Protein AF-A0A7L4NZQ7-F1 (afdb_monomer)

Solvent-accessible surface area (backbone atoms only — not comparable to full-atom values): 5216 Å² total; per-residue (Å²): 110,49,76,47,53,76,61,81,66,79,52,71,69,40,42,53,56,50,52,52,52,59,77,37,44,73,57,52,48,55,53,48,54,48,38,62,72,69,67,51,78,63,50,75,51,59,54,76,64,58,98,84,41,40,37,14,41,34,39,36,72,38,78,89,79,72,40,41,34,37,38,32,19,68,33,84,47,78,79,83,57,75,60,73,42,49,27,33,55,47,113

Structure (mmCIF, N/CA/C/O backbone):
data_AF-A0A7L4NZQ7-F1
#
_entry.id   AF-A0A7L4NZQ7-F1
#
loop_
_atom_site.group_PDB
_atom_site.id
_atom_site.type_symbol
_atom_site.label_atom_id
_atom_site.label_alt_id
_atom_site.label_comp_id
_atom_site.label_asym_id
_atom_site.label_entity_id
_atom_site.label_seq_id
_atom_site.pdbx_PDB_ins_code
_atom_site.Cartn_x
_atom_site.Cartn_y
_atom_site.Cartn_z
_atom_site.occupancy
_atom_site.B_iso_or_equiv
_atom_site.auth_seq_id
_atom_site.auth_comp_id
_atom_site.auth_asym_id
_atom_site.auth_atom_id
_atom_site.pdbx_PDB_model_num
ATOM 1 N N . MET A 1 1 ? 2.399 -5.627 13.092 1.00 91.12 1 MET A N 1
ATOM 2 C CA . MET A 1 1 ? 1.955 -5.231 11.749 1.00 91.12 1 MET A CA 1
ATOM 3 C C . MET A 1 1 ? 2.750 -5.907 10.642 1.00 91.12 1 MET A C 1
ATOM 5 O O . MET A 1 1 ? 3.976 -5.826 10.625 1.00 91.12 1 MET A O 1
ATOM 9 N N . LYS A 1 2 ? 2.037 -6.570 9.734 1.00 94.75 2 LYS A N 1
ATOM 10 C CA . LYS A 1 2 ? 2.518 -7.152 8.473 1.00 94.75 2 LYS A CA 1
ATOM 11 C C . LYS A 1 2 ? 1.498 -6.852 7.374 1.00 94.75 2 LYS A C 1
ATOM 13 O O . LYS A 1 2 ? 0.333 -6.616 7.685 1.00 94.75 2 LYS A O 1
ATOM 18 N N . ILE A 1 3 ? 1.921 -6.892 6.115 1.00 96.44 3 ILE A N 1
ATOM 19 C CA . ILE A 1 3 ? 1.011 -6.786 4.972 1.00 96.44 3 ILE A CA 1
ATOM 20 C C . ILE A 1 3 ? 0.748 -8.197 4.451 1.00 96.44 3 ILE A C 1
ATOM 22 O O . ILE A 1 3 ? 1.683 -8.943 4.168 1.00 96.44 3 ILE A O 1
ATOM 26 N N . LYS A 1 4 ? -0.525 -8.575 4.352 1.00 96.50 4 LYS A N 1
ATOM 27 C CA . LYS A 1 4 ? -0.962 -9.754 3.607 1.00 96.50 4 LYS A CA 1
ATOM 28 C C . LYS A 1 4 ? -1.479 -9.280 2.262 1.00 96.50 4 LYS A C 1
ATOM 30 O O . LYS A 1 4 ? -2.610 -8.807 2.171 1.00 96.50 4 LYS A O 1
ATOM 35 N N . TRP A 1 5 ? -0.640 -9.385 1.242 1.00 96.81 5 TRP A N 1
ATOM 36 C CA . TRP A 1 5 ? -1.049 -9.123 -0.133 1.00 96.81 5 TRP A CA 1
ATOM 37 C C . TRP A 1 5 ? -2.184 -10.060 -0.533 1.00 96.81 5 TRP A C 1
ATOM 39 O O . TRP A 1 5 ? -2.201 -11.215 -0.101 1.00 96.81 5 TRP A O 1
ATOM 49 N N . GLU A 1 6 ? -3.144 -9.555 -1.309 1.00 95.00 6 GLU A N 1
ATOM 50 C CA . GLU A 1 6 ? -4.225 -10.409 -1.806 1.00 95.00 6 GLU A CA 1
ATOM 51 C C . GLU A 1 6 ? -3.639 -11.487 -2.721 1.00 95.00 6 GLU A C 1
ATOM 53 O O . GLU A 1 6 ? -3.830 -12.680 -2.484 1.00 95.00 6 GLU A O 1
ATOM 58 N N . LYS A 1 7 ? -2.816 -11.052 -3.677 1.00 93.75 7 LYS A N 1
ATOM 59 C CA . LYS A 1 7 ? -2.056 -11.916 -4.572 1.00 93.75 7 LYS A CA 1
ATOM 60 C C . LYS A 1 7 ? -0.571 -11.817 -4.271 1.00 93.75 7 LYS A C 1
ATOM 62 O O . LYS A 1 7 ? -0.072 -10.774 -3.848 1.00 93.75 7 LYS A O 1
ATOM 67 N N . THR A 1 8 ? 0.161 -12.896 -4.523 1.00 95.12 8 THR A N 1
ATOM 68 C CA . THR A 1 8 ? 1.625 -12.855 -4.481 1.00 95.12 8 THR A CA 1
ATOM 69 C C . THR A 1 8 ? 2.133 -11.911 -5.577 1.00 95.12 8 THR A C 1
ATOM 71 O O . THR A 1 8 ? 1.751 -12.116 -6.728 1.00 95.12 8 THR A O 1
ATOM 74 N N . PRO A 1 9 ? 2.985 -10.915 -5.259 1.00 95.75 9 PRO A N 1
ATOM 75 C CA . PRO A 1 9 ? 3.641 -10.087 -6.268 1.00 95.75 9 PRO A CA 1
ATOM 76 C C . PRO A 1 9 ? 4.418 -10.951 -7.266 1.00 95.75 9 PRO A C 1
ATOM 78 O O . PRO A 1 9 ? 5.280 -11.732 -6.856 1.00 95.75 9 PRO A O 1
ATOM 81 N N . GLN A 1 10 ? 4.109 -10.833 -8.556 1.00 94.94 10 GLN A N 1
ATOM 82 C CA . GLN A 1 10 ? 4.715 -11.668 -9.606 1.00 94.94 10 GLN A CA 1
ATOM 83 C C . GLN A 1 10 ? 5.480 -10.855 -10.643 1.00 94.94 10 GLN A C 1
ATOM 85 O O . GLN A 1 10 ? 6.539 -11.288 -11.096 1.00 94.94 10 GLN A O 1
ATOM 90 N N . ILE A 1 11 ? 4.960 -9.687 -11.018 1.00 95.75 11 ILE A N 1
ATOM 91 C CA . ILE A 1 11 ? 5.630 -8.807 -11.978 1.00 95.75 11 ILE A CA 1
ATOM 92 C C . ILE A 1 11 ? 6.583 -7.851 -11.260 1.00 95.75 11 ILE A C 1
ATOM 94 O O . ILE A 1 11 ? 6.413 -7.549 -10.077 1.00 95.75 11 ILE A O 1
ATOM 98 N N . GLU A 1 12 ? 7.592 -7.365 -11.983 1.00 95.31 12 GLU A N 1
ATOM 99 C CA . GLU A 1 12 ? 8.656 -6.524 -11.422 1.00 95.31 12 GLU A CA 1
ATOM 100 C C . GLU A 1 12 ? 8.107 -5.305 -10.668 1.00 95.31 12 GLU A C 1
ATOM 102 O O . GLU A 1 12 ? 8.534 -5.038 -9.546 1.00 95.31 12 GLU A O 1
ATOM 107 N N . GLU A 1 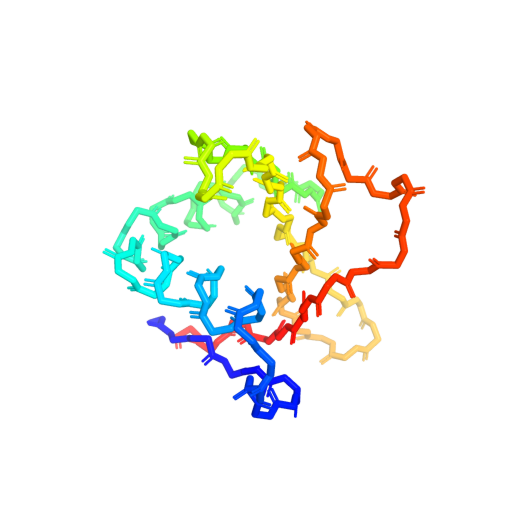13 ? 7.111 -4.626 -11.241 1.00 95.44 13 GLU A N 1
ATOM 108 C CA . GLU A 1 13 ? 6.457 -3.462 -10.635 1.00 95.44 13 GLU A CA 1
ATOM 109 C C . GLU A 1 13 ? 5.873 -3.785 -9.249 1.00 95.44 13 GLU A C 1
ATOM 111 O O . GLU A 1 13 ? 6.195 -3.116 -8.266 1.00 95.44 13 GLU A O 1
ATOM 116 N N . GLU A 1 14 ? 5.091 -4.864 -9.138 1.00 96.81 14 GLU A N 1
ATOM 117 C CA . GLU A 1 14 ? 4.491 -5.316 -7.876 1.00 96.81 14 GLU A CA 1
ATOM 118 C C . GLU A 1 14 ? 5.559 -5.674 -6.838 1.00 96.81 14 GLU A C 1
ATOM 120 O O . GLU A 1 14 ? 5.437 -5.328 -5.662 1.00 96.81 14 GLU A O 1
ATOM 125 N N . ILE A 1 15 ? 6.623 -6.359 -7.266 1.00 97.56 15 ILE A N 1
ATOM 126 C CA . ILE A 1 15 ? 7.718 -6.777 -6.387 1.00 97.56 15 ILE A CA 1
ATOM 127 C C . ILE A 1 15 ? 8.455 -5.554 -5.833 1.00 97.56 15 ILE A C 1
ATOM 129 O O . ILE A 1 15 ? 8.797 -5.526 -4.649 1.00 97.56 15 ILE A O 1
ATOM 133 N N . VAL A 1 16 ? 8.709 -4.548 -6.670 1.00 96.94 16 VAL A N 1
ATOM 134 C CA . VAL A 1 16 ? 9.403 -3.317 -6.276 1.00 96.94 16 VAL A CA 1
ATOM 135 C C . VAL A 1 16 ? 8.583 -2.539 -5.251 1.00 96.94 16 VAL A C 1
ATOM 137 O O . VAL A 1 16 ? 9.114 -2.184 -4.194 1.00 96.94 16 VAL A O 1
ATOM 140 N N . VAL A 1 17 ? 7.291 -2.318 -5.513 1.00 96.94 17 VAL A N 1
ATOM 141 C CA . VAL A 1 17 ? 6.434 -1.561 -4.587 1.00 96.94 17 VAL A CA 1
ATOM 142 C C . VAL A 1 17 ? 6.185 -2.318 -3.284 1.00 96.94 17 VAL A C 1
ATOM 144 O O . VAL A 1 17 ? 6.217 -1.707 -2.215 1.00 96.94 17 VAL A O 1
ATOM 147 N N . ALA A 1 18 ? 6.028 -3.648 -3.338 1.00 97.62 18 ALA A N 1
ATOM 148 C CA . ALA A 1 18 ? 5.889 -4.486 -2.148 1.00 97.62 18 ALA A CA 1
ATOM 149 C C . ALA A 1 18 ? 7.142 -4.403 -1.267 1.00 97.62 18 ALA A C 1
ATOM 151 O O . ALA A 1 18 ? 7.049 -4.059 -0.087 1.00 97.62 18 ALA A O 1
ATOM 152 N N . LYS A 1 19 ? 8.330 -4.614 -1.853 1.00 97.38 19 LYS A N 1
ATOM 153 C CA . LYS A 1 19 ? 9.608 -4.522 -1.131 1.00 97.38 19 LYS A CA 1
ATOM 154 C C . LYS A 1 19 ? 9.828 -3.145 -0.515 1.00 97.38 19 LYS A C 1
ATOM 156 O O . LYS A 1 19 ? 10.330 -3.059 0.607 1.00 97.38 19 LYS A O 1
ATOM 161 N N . TYR A 1 20 ? 9.465 -2.074 -1.225 1.00 97.38 20 TYR A N 1
ATOM 162 C CA . TYR A 1 20 ? 9.594 -0.718 -0.701 1.00 97.38 20 TYR A CA 1
ATOM 163 C C . TYR A 1 20 ? 8.786 -0.548 0.586 1.00 97.38 20 TYR A C 1
ATOM 165 O O . TYR A 1 20 ? 9.350 -0.169 1.616 1.00 97.38 20 TYR A O 1
ATOM 173 N N . ILE A 1 21 ? 7.484 -0.846 0.552 1.00 96.69 21 ILE A N 1
ATOM 174 C CA . ILE A 1 21 ? 6.622 -0.590 1.707 1.00 96.69 21 ILE A CA 1
ATOM 175 C C . ILE A 1 21 ? 6.881 -1.563 2.859 1.00 96.69 21 ILE A C 1
ATOM 177 O O . ILE A 1 21 ? 6.878 -1.150 4.020 1.00 96.69 21 ILE A O 1
ATOM 181 N N . GLU A 1 22 ? 7.205 -2.823 2.567 1.00 97.00 22 GLU A N 1
ATOM 182 C CA . GLU A 1 22 ? 7.624 -3.802 3.575 1.00 97.00 22 GLU A CA 1
ATOM 183 C C . GLU A 1 22 ? 8.921 -3.368 4.271 1.00 97.00 22 GLU A C 1
ATOM 185 O O . GLU A 1 22 ? 9.018 -3.420 5.499 1.00 97.00 22 GLU A O 1
ATOM 190 N N . GLY A 1 23 ? 9.880 -2.818 3.520 1.00 96.88 23 GLY A N 1
ATOM 191 C CA . GLY A 1 23 ? 11.091 -2.205 4.071 1.00 96.88 23 GLY A CA 1
ATOM 192 C C . GLY A 1 23 ? 10.829 -0.964 4.938 1.00 96.88 23 GLY A C 1
ATOM 193 O O . GLY A 1 23 ? 11.720 -0.520 5.666 1.00 96.88 23 GLY A O 1
ATOM 194 N N . LYS A 1 24 ? 9.615 -0.400 4.894 1.00 96.00 24 LYS A N 1
ATOM 195 C CA . LYS A 1 24 ? 9.165 0.759 5.686 1.00 96.00 24 LYS A CA 1
ATOM 196 C C . LYS A 1 24 ? 8.039 0.417 6.664 1.00 96.00 24 LYS A C 1
ATOM 198 O O . LYS A 1 24 ? 7.392 1.327 7.185 1.00 96.00 24 LYS A O 1
ATOM 203 N N . ILE A 1 25 ? 7.842 -0.863 6.991 1.00 95.19 25 ILE A N 1
ATOM 204 C CA . ILE A 1 25 ? 6.725 -1.320 7.834 1.0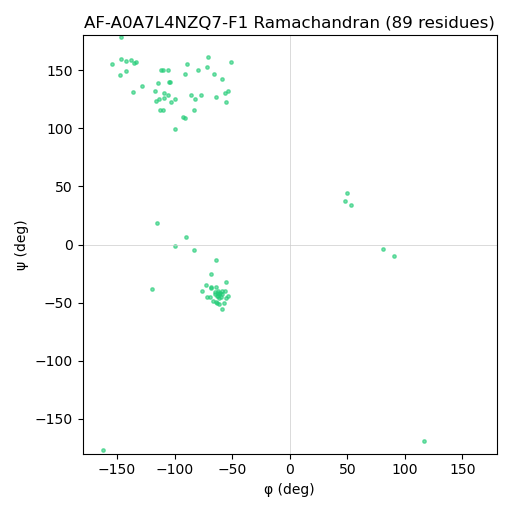0 95.19 25 ILE A CA 1
ATOM 205 C C . ILE A 1 25 ? 6.658 -0.621 9.202 1.00 95.19 25 ILE A C 1
ATOM 207 O O . ILE A 1 25 ? 5.573 -0.386 9.729 1.00 95.19 25 ILE A O 1
ATOM 211 N N . SER A 1 26 ? 7.804 -0.237 9.774 1.00 95.19 26 SER A N 1
ATOM 212 C CA . SER A 1 26 ? 7.866 0.490 11.048 1.00 95.19 26 SER A CA 1
ATOM 213 C C . SER A 1 26 ? 7.318 1.916 10.945 1.00 95.19 26 SER A C 1
ATOM 215 O O . SER A 1 26 ? 6.666 2.385 11.874 1.00 95.19 26 SER A O 1
ATOM 217 N N . ILE A 1 27 ? 7.548 2.597 9.819 1.00 94.31 27 ILE A N 1
ATOM 218 C CA . ILE A 1 27 ? 6.985 3.922 9.533 1.00 94.31 27 ILE A CA 1
ATOM 219 C C . ILE A 1 27 ? 5.492 3.782 9.258 1.00 94.31 27 ILE A C 1
ATOM 221 O O . ILE A 1 27 ? 4.703 4.522 9.840 1.00 94.31 27 ILE A O 1
ATOM 225 N N . LEU A 1 28 ? 5.103 2.793 8.444 1.00 95.06 28 LEU A N 1
ATOM 226 C CA . LEU A 1 28 ? 3.696 2.514 8.173 1.00 95.06 28 LEU A CA 1
ATOM 227 C C . LEU A 1 28 ? 2.927 2.262 9.473 1.00 95.06 28 LEU A C 1
ATOM 229 O O . LEU A 1 28 ? 1.822 2.763 9.621 1.00 95.06 28 LEU A O 1
ATOM 233 N N . LYS A 1 29 ? 3.525 1.547 10.437 1.00 95.50 29 LYS A N 1
ATOM 234 C CA . LYS A 1 29 ? 2.901 1.302 11.743 1.00 95.50 29 LYS A CA 1
ATOM 235 C C . LYS A 1 29 ? 2.641 2.607 12.498 1.00 95.50 29 LYS A C 1
ATOM 237 O O . LYS A 1 29 ? 1.541 2.805 12.984 1.00 95.50 29 LYS A O 1
ATOM 242 N N . LYS A 1 30 ? 3.615 3.521 12.544 1.00 95.00 30 LYS A N 1
ATOM 243 C CA . LYS A 1 30 ? 3.440 4.828 13.205 1.00 95.00 30 LYS A CA 1
ATOM 244 C C . LYS A 1 30 ? 2.348 5.672 12.545 1.00 95.00 30 LYS A C 1
ATOM 246 O O . LYS A 1 30 ? 1.570 6.313 13.240 1.00 95.00 30 LYS A O 1
ATOM 251 N N . LEU A 1 31 ? 2.296 5.675 11.211 1.00 94.88 31 LEU A N 1
ATOM 252 C CA . LEU A 1 31 ? 1.235 6.361 10.468 1.00 94.88 31 LEU A CA 1
ATOM 253 C C . LEU A 1 31 ? -0.128 5.721 10.739 1.00 94.88 31 LEU A C 1
ATOM 255 O O . LEU A 1 31 ? -1.108 6.430 10.925 1.00 94.88 31 LEU A O 1
ATOM 259 N N . PHE A 1 32 ? -0.181 4.393 10.800 1.00 94.94 32 PHE A N 1
ATOM 260 C CA . PHE A 1 32 ? -1.389 3.655 11.137 1.00 94.94 32 PHE A CA 1
ATOM 261 C C . PHE A 1 32 ? -1.890 3.982 12.553 1.00 94.94 32 PHE A C 1
ATOM 263 O O . PHE A 1 32 ? -3.076 4.244 12.731 1.00 94.94 32 PHE A O 1
ATOM 270 N N . ASP A 1 33 ? -0.995 4.034 13.540 1.00 94.62 33 ASP A N 1
ATOM 271 C CA . ASP A 1 33 ? -1.351 4.403 14.913 1.00 94.62 33 ASP 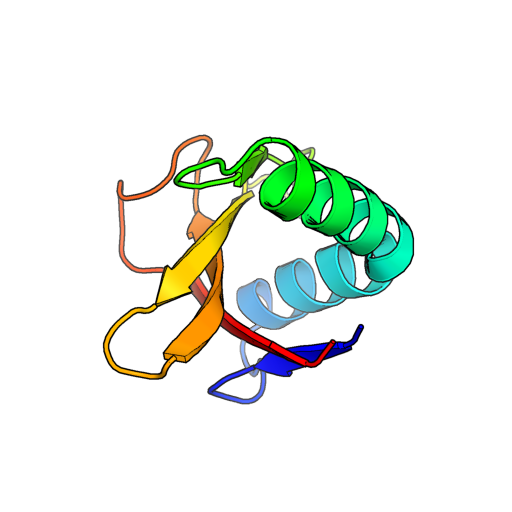A CA 1
ATOM 272 C C . ASP A 1 33 ? -1.968 5.819 14.953 1.00 94.62 33 ASP A C 1
ATOM 274 O O . ASP A 1 33 ? -3.013 6.017 15.570 1.00 94.62 33 ASP A O 1
ATOM 278 N N . LEU A 1 34 ? -1.393 6.780 14.213 1.00 93.81 34 LEU A N 1
ATOM 279 C CA . LEU A 1 34 ? -1.950 8.133 14.058 1.00 93.81 34 LEU A CA 1
ATOM 280 C C . LEU A 1 34 ? -3.323 8.123 13.366 1.00 93.81 34 LEU A C 1
ATOM 282 O O . LEU A 1 34 ? -4.240 8.811 13.805 1.00 93.81 34 LEU A O 1
ATOM 286 N N . TYR A 1 35 ? -3.471 7.339 12.297 1.00 94.00 35 TYR A N 1
ATOM 287 C CA . TYR A 1 35 ? -4.735 7.168 11.580 1.00 94.00 35 TYR A CA 1
ATOM 288 C C . TYR A 1 35 ? -5.866 6.716 12.511 1.00 94.00 35 TYR A C 1
ATOM 290 O O . TYR A 1 35 ? -6.955 7.288 12.464 1.00 94.00 35 TYR A O 1
ATOM 298 N N . VAL A 1 36 ? -5.598 5.722 13.366 1.00 92.62 36 VAL A N 1
ATOM 299 C CA . VAL A 1 36 ? -6.576 5.213 14.336 1.00 92.62 36 VAL A CA 1
ATOM 300 C C . VAL A 1 36 ? -6.844 6.247 15.427 1.00 92.62 36 VAL A C 1
ATOM 302 O O . VAL A 1 36 ? -8.004 6.486 15.756 1.00 92.62 36 VAL A O 1
ATOM 305 N N . GLN A 1 37 ? -5.795 6.869 15.972 1.00 96.00 37 GLN A N 1
ATOM 306 C CA . GLN A 1 37 ? -5.906 7.843 17.061 1.00 96.00 37 GLN A CA 1
ATOM 307 C C . GLN A 1 37 ? -6.766 9.052 16.674 1.00 96.00 37 GLN A C 1
ATOM 309 O O . GLN A 1 37 ? -7.627 9.469 17.444 1.00 96.00 37 GLN A O 1
ATOM 314 N N . GLU A 1 38 ? -6.551 9.593 15.477 1.00 95.94 38 GLU A N 1
ATOM 315 C CA . GLU A 1 38 ? -7.230 10.799 14.995 1.00 95.94 38 GLU A CA 1
ATOM 316 C C . GLU A 1 38 ? -8.536 10.486 14.241 1.00 95.94 38 GLU A C 1
ATOM 318 O O . GLU A 1 38 ? -9.155 11.383 13.670 1.00 95.94 38 GLU A O 1
ATOM 323 N N . ASN A 1 39 ? -8.965 9.215 14.224 1.00 92.62 39 ASN A N 1
ATOM 324 C CA . ASN A 1 39 ? -10.165 8.742 13.527 1.00 92.62 39 ASN A CA 1
ATOM 325 C C . ASN A 1 39 ? -10.233 9.223 12.061 1.00 92.62 39 ASN A C 1
ATOM 327 O O . ASN A 1 39 ? -11.262 9.711 11.582 1.00 92.6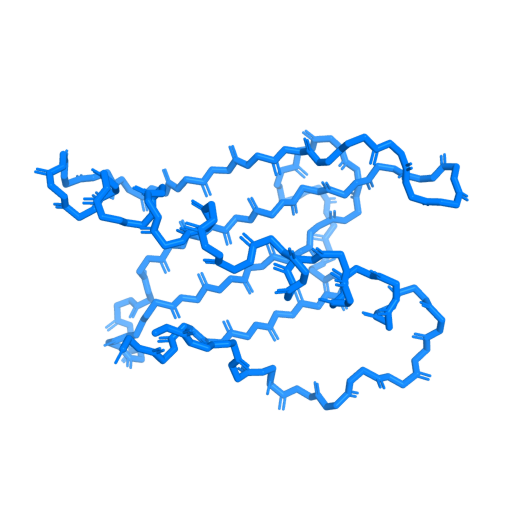2 39 ASN A O 1
ATOM 331 N N . LEU A 1 40 ? -9.105 9.127 11.350 1.00 93.19 40 LEU A N 1
ATOM 332 C CA . LEU A 1 40 ? -9.003 9.581 9.966 1.00 93.19 40 LEU A CA 1
ATOM 333 C C . LEU A 1 40 ? -9.768 8.645 9.024 1.00 93.19 40 LEU A C 1
ATOM 335 O O . LEU A 1 40 ? -9.900 7.445 9.255 1.00 93.19 40 LEU A O 1
ATOM 339 N N . PHE A 1 41 ? -10.232 9.186 7.897 1.00 91.12 41 PHE A N 1
ATOM 340 C CA . PHE A 1 41 ? -10.922 8.383 6.883 1.00 91.12 41 PHE A CA 1
ATOM 341 C C . PHE A 1 41 ? -9.944 7.531 6.060 1.00 91.12 41 PHE A C 1
ATOM 343 O O . PHE A 1 41 ? -10.209 6.367 5.759 1.00 91.12 41 PHE A O 1
ATOM 350 N N . THR A 1 42 ? -8.790 8.109 5.721 1.00 94.56 42 THR A N 1
ATOM 351 C CA . THR A 1 42 ? -7.709 7.473 4.961 1.00 94.56 42 THR A CA 1
ATOM 352 C C . THR A 1 42 ? -6.373 8.144 5.288 1.00 94.56 42 THR A C 1
ATOM 354 O O . THR A 1 42 ? -6.347 9.314 5.675 1.00 94.56 42 THR A O 1
ATOM 357 N N . ILE A 1 43 ? -5.265 7.426 5.104 1.00 95.12 43 ILE A N 1
ATOM 358 C CA . ILE A 1 43 ? -3.926 8.011 4.974 1.00 95.12 43 ILE A CA 1
ATOM 359 C C . ILE A 1 43 ? -3.396 7.676 3.590 1.00 95.12 43 ILE A C 1
ATOM 361 O O . ILE A 1 43 ? -3.389 6.516 3.194 1.00 95.12 43 ILE A O 1
ATOM 365 N N . SER A 1 44 ? -2.869 8.678 2.893 1.00 95.69 44 SER A N 1
ATOM 366 C CA . SER A 1 44 ? -2.160 8.481 1.634 1.00 95.69 44 SER A CA 1
ATOM 367 C C . SER A 1 44 ? -0.796 9.153 1.657 1.00 95.69 44 SER A C 1
ATOM 369 O O . SER A 1 44 ? -0.683 10.303 2.079 1.00 95.69 44 SER A O 1
ATOM 371 N N . PHE A 1 45 ? 0.228 8.469 1.160 1.00 95.25 45 PHE A N 1
ATOM 372 C CA . PHE A 1 45 ? 1.558 9.042 0.966 1.00 95.25 45 PHE A CA 1
ATOM 373 C C . PHE A 1 45 ? 2.188 8.510 -0.316 1.00 95.25 45 PHE A C 1
ATOM 375 O O . PHE A 1 45 ? 1.947 7.375 -0.720 1.00 95.25 45 PHE A O 1
ATOM 382 N N . THR A 1 46 ? 3.020 9.329 -0.946 1.00 95.81 46 THR A N 1
ATOM 383 C CA . THR A 1 46 ? 3.700 8.988 -2.198 1.00 95.81 46 THR A CA 1
ATOM 384 C C . THR A 1 46 ? 5.180 8.785 -1.916 1.00 95.81 46 THR A C 1
ATOM 386 O O . THR A 1 46 ? 5.804 9.612 -1.248 1.00 95.81 46 THR A O 1
ATOM 389 N N . SER A 1 47 ? 5.746 7.674 -2.384 1.00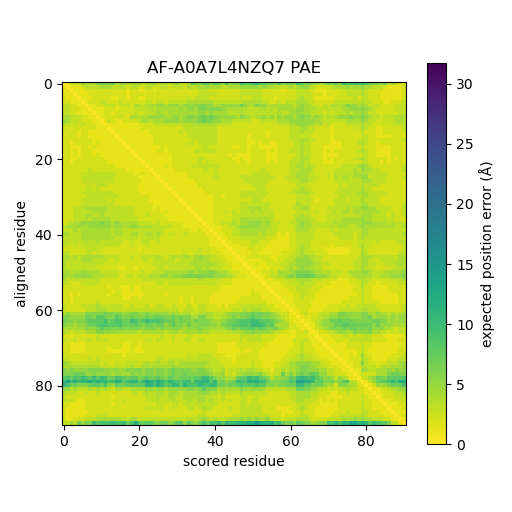 93.19 47 SER A N 1
ATOM 390 C CA . SER A 1 47 ? 7.183 7.434 -2.252 1.00 93.19 47 SER A CA 1
ATOM 391 C C . SER A 1 47 ? 7.984 8.359 -3.177 1.00 93.19 47 SER A C 1
ATOM 393 O O . SER A 1 47 ? 7.457 8.841 -4.183 1.00 93.19 47 SER A O 1
ATOM 395 N N . PRO A 1 48 ? 9.292 8.550 -2.922 1.00 94.81 48 PRO A N 1
ATOM 396 C CA . PRO A 1 48 ? 10.211 8.925 -3.990 1.00 94.81 48 PRO A CA 1
ATOM 397 C C . PRO A 1 48 ? 10.071 7.968 -5.191 1.00 94.81 48 PRO A C 1
ATOM 399 O O . PRO A 1 48 ? 9.624 6.829 -4.995 1.00 94.81 48 PRO A O 1
ATOM 402 N N . PRO A 1 49 ? 10.461 8.394 -6.406 1.00 96.19 49 PRO A N 1
ATOM 403 C CA . PRO A 1 49 ? 10.366 7.549 -7.588 1.00 96.19 49 PRO A CA 1
ATOM 404 C C . PRO A 1 49 ? 11.058 6.197 -7.396 1.00 96.19 49 PRO A C 1
ATOM 406 O O . PRO A 1 49 ? 12.208 6.138 -6.956 1.00 96.19 49 PRO A O 1
ATOM 409 N N . LEU A 1 50 ? 10.367 5.119 -7.755 1.00 96.06 50 LEU A N 1
ATOM 410 C CA . LEU A 1 50 ? 10.884 3.755 -7.772 1.00 96.06 50 LEU A CA 1
ATOM 411 C C . LEU A 1 50 ? 11.011 3.335 -9.234 1.00 96.06 50 LEU A C 1
ATOM 413 O O . LEU A 1 50 ? 10.019 3.288 -9.955 1.00 96.06 50 LEU A O 1
ATOM 417 N N . ASN A 1 51 ? 12.239 3.086 -9.688 1.00 94.56 51 ASN A N 1
ATOM 418 C CA . ASN A 1 51 ? 12.545 2.792 -11.094 1.00 94.56 51 ASN A CA 1
ATOM 419 C C . ASN A 1 51 ? 12.003 3.844 -12.087 1.00 94.56 51 ASN A C 1
ATOM 421 O O . ASN A 1 51 ? 11.632 3.519 -13.207 1.00 94.56 51 ASN A O 1
ATOM 425 N N . GLY A 1 52 ? 11.976 5.118 -11.679 1.00 95.25 52 GLY A N 1
ATOM 426 C CA . GLY A 1 52 ? 11.518 6.235 -12.516 1.00 95.25 52 GLY A CA 1
ATOM 427 C C . GLY A 1 52 ? 10.024 6.552 -12.412 1.00 95.25 52 GLY A C 1
ATOM 428 O O . GLY A 1 52 ? 9.617 7.622 -12.853 1.00 95.25 52 GLY A O 1
ATOM 429 N N . ASP A 1 53 ? 9.234 5.695 -11.763 1.00 95.44 53 ASP A N 1
ATOM 430 C CA . ASP A 1 53 ? 7.792 5.876 -11.582 1.00 95.44 53 ASP A CA 1
ATOM 431 C C . ASP A 1 53 ? 7.434 6.294 -10.149 1.00 95.44 53 ASP A C 1
ATOM 433 O O . ASP A 1 53 ? 8.100 5.923 -9.182 1.00 95.44 53 ASP A O 1
ATOM 437 N N . PHE A 1 54 ? 6.345 7.049 -9.994 1.00 95.75 54 PHE A N 1
ATOM 438 C CA . PHE A 1 54 ? 5.780 7.377 -8.683 1.00 95.75 54 PHE A CA 1
ATOM 439 C C . PHE A 1 54 ? 4.736 6.349 -8.256 1.00 95.75 54 PHE A C 1
ATOM 441 O O . PHE A 1 54 ? 3.983 5.846 -9.091 1.00 95.75 54 PHE A O 1
ATOM 448 N N . TYR A 1 55 ? 4.659 6.101 -6.947 1.00 96.69 55 TYR A N 1
ATOM 449 C CA . TYR A 1 55 ? 3.647 5.232 -6.356 1.00 96.69 55 TYR A CA 1
ATOM 450 C C . TYR A 1 55 ? 3.067 5.856 -5.091 1.00 96.69 55 TYR A C 1
ATOM 452 O O . TYR A 1 55 ? 3.806 6.281 -4.194 1.00 96.69 55 TYR A O 1
ATOM 460 N N . THR A 1 56 ? 1.740 5.871 -5.007 1.00 97.00 56 THR A N 1
ATOM 461 C CA . THR A 1 56 ? 0.991 6.341 -3.842 1.00 97.00 56 THR A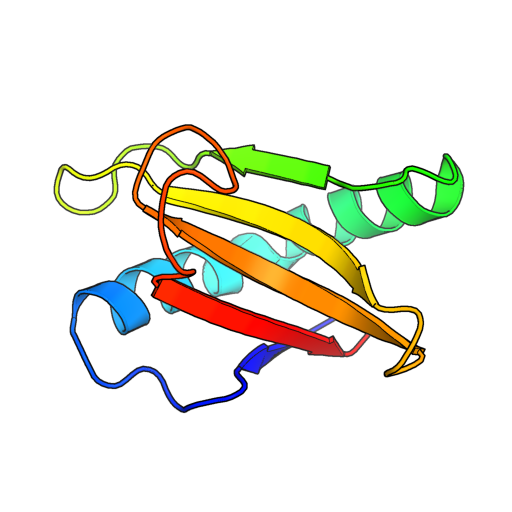 CA 1
ATOM 462 C C . THR A 1 56 ? 0.419 5.156 -3.082 1.00 97.00 56 THR A C 1
ATOM 464 O O . THR A 1 56 ? -0.262 4.307 -3.647 1.00 97.00 56 THR A O 1
ATOM 467 N N . TYR A 1 57 ? 0.664 5.122 -1.780 1.00 96.81 57 TYR A N 1
ATOM 468 C CA . TYR A 1 57 ? 0.177 4.110 -0.855 1.00 96.81 57 TYR A CA 1
ATOM 469 C C . TYR A 1 57 ? -0.987 4.705 -0.077 1.00 96.81 57 TYR A C 1
ATOM 471 O O . TYR A 1 57 ? -0.830 5.740 0.567 1.00 96.81 57 TYR A O 1
ATOM 479 N N . GLU A 1 58 ? -2.146 4.066 -0.143 1.00 96.94 58 GLU A N 1
ATOM 480 C CA . GLU A 1 58 ? -3.367 4.461 0.554 1.00 96.94 58 GLU A CA 1
ATOM 481 C C . GLU A 1 58 ? -3.725 3.405 1.592 1.00 96.94 58 GLU A C 1
ATOM 483 O O . GLU A 1 58 ? -3.900 2.244 1.238 1.00 96.94 58 GLU A O 1
ATOM 488 N N . VAL A 1 59 ? -3.893 3.807 2.848 1.00 96.25 59 VAL A N 1
ATOM 489 C CA . VAL A 1 59 ? -4.429 2.971 3.921 1.00 96.25 59 VAL A CA 1
ATOM 490 C C . VAL A 1 59 ? -5.818 3.459 4.292 1.00 96.25 59 VAL A C 1
ATOM 492 O O . VAL A 1 59 ? -5.992 4.626 4.639 1.00 96.25 59 VAL A O 1
ATOM 495 N N . LYS A 1 60 ? -6.797 2.553 4.277 1.00 95.31 60 LYS A N 1
ATOM 496 C CA . LYS A 1 60 ? -8.171 2.848 4.700 1.00 95.31 60 LYS A CA 1
ATOM 497 C C . LYS A 1 60 ? -8.841 1.647 5.348 1.00 95.31 60 LYS A C 1
ATOM 499 O O . LYS A 1 60 ? -8.442 0.502 5.140 1.00 95.31 60 LYS A O 1
ATOM 504 N N . TYR A 1 61 ? -9.886 1.910 6.122 1.00 94.12 61 TYR A N 1
ATOM 505 C CA . TYR A 1 61 ? -10.735 0.860 6.667 1.00 94.12 61 TYR A CA 1
ATOM 506 C C . TYR A 1 61 ? -11.770 0.404 5.635 1.00 94.12 61 TYR A C 1
ATOM 508 O O . TYR A 1 61 ? -12.538 1.211 5.111 1.00 94.12 61 TYR A O 1
ATOM 516 N N . HIS A 1 62 ? -11.813 -0.897 5.359 1.00 88.75 62 HIS A N 1
ATOM 517 C CA . HIS A 1 62 ? -12.858 -1.519 4.559 1.00 88.75 62 HIS A CA 1
ATOM 518 C C . HIS A 1 62 ? -13.995 -1.981 5.470 1.00 88.75 62 HIS A C 1
ATOM 520 O O . HIS A 1 62 ? -13.848 -2.952 6.212 1.00 88.75 62 HIS A O 1
ATOM 526 N N . GLN A 1 63 ? -15.142 -1.299 5.415 1.00 85.69 63 GLN A N 1
ATOM 527 C CA . GLN A 1 63 ? -16.275 -1.605 6.297 1.00 85.69 63 GLN A CA 1
ATOM 528 C C . GLN A 1 63 ? -16.8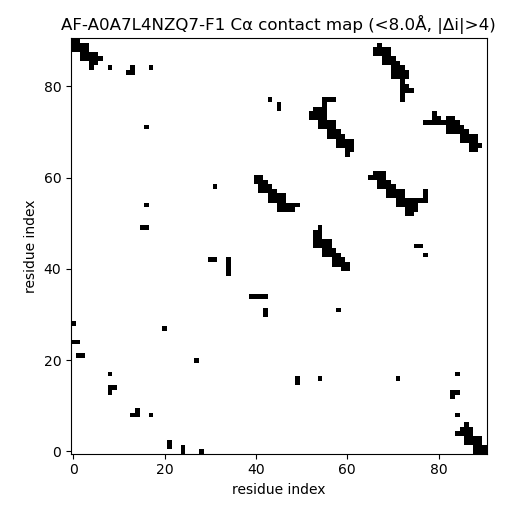57 -3.006 6.063 1.00 85.69 63 GLN A C 1
ATOM 530 O O . GLN A 1 63 ? -17.254 -3.661 7.024 1.00 85.69 63 GLN A O 1
ATOM 535 N N . HIS A 1 64 ? -16.891 -3.471 4.809 1.00 84.56 64 HIS A N 1
ATOM 536 C CA . HIS A 1 64 ? -17.444 -4.784 4.466 1.00 84.56 64 HIS A CA 1
ATOM 537 C C . HIS A 1 64 ? -16.593 -5.923 5.041 1.00 84.56 64 HIS A C 1
ATOM 539 O O . HIS A 1 64 ? -17.111 -6.787 5.744 1.00 84.56 64 HIS A O 1
ATOM 545 N N . ASP A 1 65 ? -15.275 -5.859 4.831 1.00 84.31 65 ASP A N 1
ATOM 546 C CA . ASP A 1 65 ? -14.343 -6.893 5.302 1.00 84.31 65 ASP A CA 1
ATOM 547 C C . ASP A 1 65 ? -13.926 -6.699 6.764 1.00 84.31 65 ASP A C 1
ATOM 549 O O . ASP A 1 65 ? -13.180 -7.514 7.307 1.00 84.31 65 ASP A O 1
ATOM 553 N N . LYS A 1 66 ? -14.360 -5.595 7.387 1.00 88.88 66 LYS A N 1
ATOM 554 C CA . LYS A 1 66 ? -13.963 -5.145 8.727 1.00 88.88 66 LYS A CA 1
ATOM 555 C C . LYS A 1 66 ? -12.447 -5.155 8.945 1.00 88.88 66 LYS A C 1
ATOM 557 O O . LYS A 1 66 ? -11.977 -5.460 10.038 1.00 88.88 66 LYS A O 1
ATOM 562 N N . ASN A 1 67 ? -11.689 -4.802 7.910 1.00 92.62 67 ASN A N 1
ATOM 563 C CA . ASN A 1 67 ? -10.231 -4.873 7.890 1.00 92.62 67 ASN A CA 1
ATOM 564 C C . ASN A 1 67 ? -9.614 -3.590 7.340 1.00 92.62 67 ASN A C 1
ATOM 566 O O . ASN A 1 67 ? -10.234 -2.860 6.569 1.00 92.62 67 ASN A O 1
ATOM 570 N N . TYR A 1 68 ? -8.360 -3.341 7.704 1.00 95.06 68 TYR A N 1
ATOM 571 C CA . TYR A 1 68 ? -7.571 -2.275 7.100 1.00 95.06 68 TYR A CA 1
ATOM 572 C C . TYR A 1 68 ? -6.898 -2.784 5.840 1.00 95.06 68 TYR A C 1
ATOM 574 O O . TYR A 1 68 ? -6.233 -3.821 5.855 1.00 95.06 68 TYR A O 1
ATOM 582 N N . LEU A 1 69 ? -7.068 -2.040 4.759 1.00 95.50 69 LEU A N 1
ATOM 583 C CA . LEU A 1 69 ? -6.482 -2.348 3.469 1.00 95.50 69 LEU A CA 1
ATOM 584 C C . LEU A 1 69 ? -5.394 -1.331 3.140 1.00 95.50 69 LEU A C 1
ATOM 586 O O . LEU A 1 69 ? -5.474 -0.171 3.548 1.00 95.50 69 LEU A O 1
ATOM 590 N N . ILE A 1 70 ? -4.406 -1.776 2.376 1.00 96.50 70 ILE A N 1
ATOM 591 C CA . ILE A 1 70 ? -3.435 -0.924 1.706 1.00 96.50 70 ILE A CA 1
ATOM 592 C C . ILE A 1 70 ? -3.593 -1.084 0.195 1.00 96.50 70 ILE A C 1
ATOM 594 O O . ILE A 1 70 ? -3.500 -2.197 -0.314 1.00 96.50 70 ILE A O 1
ATOM 598 N N . ASN A 1 71 ? -3.823 0.020 -0.510 1.00 96.81 71 ASN A N 1
ATOM 599 C CA . ASN A 1 71 ? -3.794 0.090 -1.969 1.00 96.81 71 ASN A CA 1
ATOM 600 C C . ASN A 1 71 ? -2.517 0.792 -2.416 1.00 96.81 71 ASN A C 1
ATOM 602 O O . ASN A 1 71 ? -2.131 1.808 -1.837 1.00 96.81 71 ASN A O 1
ATOM 606 N N . VAL A 1 72 ? -1.903 0.292 -3.479 1.00 96.88 72 VAL A N 1
ATOM 607 C CA . VAL A 1 72 ? -0.764 0.920 -4.142 1.00 96.88 72 VAL A CA 1
ATOM 608 C C . VAL A 1 72 ? -1.203 1.368 -5.525 1.00 96.88 72 VAL A C 1
ATOM 610 O O . VAL A 1 72 ? -1.557 0.550 -6.370 1.00 96.88 72 VAL A O 1
ATOM 613 N N . TRP A 1 73 ? -1.183 2.672 -5.753 1.00 96.62 73 TRP A N 1
ATOM 614 C CA . TRP A 1 73 ? -1.575 3.308 -7.004 1.00 96.62 73 TRP A CA 1
ATOM 615 C C . TRP A 1 73 ? -0.325 3.746 -7.756 1.00 96.62 73 TRP A C 1
ATOM 617 O O . TRP A 1 73 ? 0.607 4.270 -7.142 1.00 96.62 73 TRP A O 1
ATOM 627 N N . LYS A 1 74 ? -0.306 3.567 -9.078 1.00 95.38 74 LYS A N 1
ATOM 628 C CA . LYS A 1 74 ? 0.724 4.174 -9.924 1.00 95.38 74 LYS A CA 1
ATOM 629 C C . LYS A 1 74 ? 0.399 5.654 -10.116 1.00 95.38 74 LYS A C 1
ATOM 631 O O . LYS A 1 74 ? -0.713 5.992 -10.515 1.00 95.38 74 LYS A O 1
ATOM 636 N N . GLY A 1 75 ? 1.371 6.520 -9.852 1.00 94.38 75 GLY A N 1
ATOM 637 C CA . GLY A 1 75 ? 1.233 7.972 -9.905 1.00 94.38 75 GLY A CA 1
ATOM 638 C C . GLY A 1 75 ? 1.433 8.642 -8.548 1.00 94.38 75 GLY A C 1
ATOM 639 O O . GLY A 1 75 ? 1.921 8.044 -7.593 1.00 94.38 75 GLY A O 1
ATOM 640 N N . VAL A 1 76 ? 1.091 9.931 -8.491 1.00 93.75 76 VAL A N 1
ATOM 641 C CA . VAL A 1 76 ? 1.254 10.776 -7.293 1.00 93.75 76 VAL A CA 1
ATOM 642 C C . VAL A 1 76 ? -0.038 10.948 -6.489 1.00 93.75 76 VAL A C 1
ATOM 644 O O . VAL A 1 76 ? -0.026 11.635 -5.465 1.00 93.75 76 VAL A O 1
ATOM 647 N N . ARG A 1 77 ? -1.147 10.357 -6.953 1.00 91.50 77 ARG A N 1
ATOM 648 C CA . ARG A 1 77 ? -2.483 10.438 -6.352 1.00 91.50 77 ARG A CA 1
ATOM 649 C C . ARG A 1 77 ? -3.140 9.061 -6.309 1.00 91.50 77 ARG A C 1
ATOM 651 O O . ARG A 1 77 ? -2.808 8.167 -7.082 1.00 91.50 77 ARG A O 1
ATOM 658 N N . THR A 1 78 ? -4.085 8.907 -5.387 1.00 92.06 78 THR A N 1
ATOM 659 C CA . THR A 1 78 ? -4.940 7.721 -5.297 1.00 92.06 78 THR A CA 1
ATOM 660 C C . THR A 1 78 ? -6.063 7.796 -6.334 1.00 92.06 78 THR A C 1
ATOM 662 O O . THR A 1 78 ? -6.522 8.884 -6.675 1.00 92.06 78 THR A O 1
ATOM 665 N N . GLY A 1 79 ? -6.536 6.647 -6.822 1.00 85.44 79 GLY A N 1
ATOM 666 C CA . GLY A 1 79 ? -7.765 6.568 -7.619 1.00 85.44 79 GLY A CA 1
ATOM 667 C C . GLY A 1 79 ? -7.657 6.917 -9.107 1.00 85.44 79 GLY A C 1
ATOM 668 O O . GLY A 1 79 ? -8.646 6.747 -9.813 1.00 85.44 79 GLY A O 1
ATOM 669 N N . ASP A 1 80 ? -6.494 7.349 -9.607 1.00 73.50 80 ASP A N 1
ATOM 670 C CA . ASP A 1 80 ? -6.321 7.692 -11.032 1.00 73.50 80 ASP A CA 1
ATOM 671 C C . ASP A 1 80 ? -6.393 6.455 -11.959 1.00 73.50 80 ASP A C 1
ATOM 673 O O . ASP A 1 80 ? -6.731 6.564 -13.137 1.00 73.50 80 ASP A O 1
ATOM 677 N N . THR A 1 81 ? -6.073 5.267 -11.440 1.00 82.62 81 THR A N 1
ATOM 678 C CA . THR A 1 81 ? -6.037 3.977 -12.160 1.00 82.62 81 THR A CA 1
ATOM 679 C C . THR A 1 81 ? -6.447 2.838 -11.226 1.00 82.62 81 THR A C 1
ATOM 681 O O . THR A 1 81 ? -6.723 3.091 -10.062 1.00 82.62 81 THR A O 1
ATOM 684 N N . LEU A 1 82 ? -6.505 1.580 -11.681 1.00 89.69 82 LEU A N 1
ATOM 685 C CA . LEU A 1 82 ? -6.637 0.445 -10.755 1.00 89.69 82 LEU A CA 1
ATOM 686 C C . LEU A 1 82 ? -5.377 0.315 -9.877 1.00 89.69 82 LEU A C 1
ATOM 688 O O . LEU A 1 82 ? -4.279 0.582 -10.371 1.00 89.69 82 LEU A O 1
ATOM 692 N N . PRO A 1 83 ? -5.496 -0.126 -8.608 1.00 94.25 83 PRO A N 1
ATOM 693 C CA . PRO A 1 83 ? -4.325 -0.402 -7.789 1.00 94.25 83 PRO A CA 1
ATOM 694 C C . PRO A 1 83 ? -3.409 -1.421 -8.470 1.00 94.25 83 PRO A C 1
ATOM 696 O O . PRO A 1 83 ? -3.854 -2.496 -8.873 1.00 94.25 83 PRO A O 1
ATOM 699 N N . VAL A 1 84 ? -2.120 -1.097 -8.544 1.00 95.25 84 VAL A N 1
ATOM 700 C CA . VAL A 1 84 ? -1.057 -2.011 -8.991 1.00 95.25 84 VAL A CA 1
ATOM 701 C C . VAL A 1 84 ? -1.010 -3.226 -8.069 1.00 95.25 84 VAL A C 1
ATOM 703 O O . VAL A 1 84 ? -0.888 -4.368 -8.506 1.00 95.25 84 VAL A O 1
ATOM 706 N N . LEU A 1 85 ? -1.140 -2.971 -6.768 1.00 96.12 85 LEU A N 1
ATOM 707 C CA . LEU A 1 85 ? -1.144 -3.989 -5.736 1.00 96.12 85 LEU A CA 1
ATOM 708 C C . LEU A 1 85 ? -2.064 -3.545 -4.605 1.00 96.12 85 LEU A C 1
ATOM 710 O O . LEU A 1 85 ? -2.153 -2.358 -4.292 1.00 96.12 85 LEU A O 1
ATOM 714 N N . TYR A 1 86 ? -2.731 -4.496 -3.967 1.00 96.25 86 TYR A N 1
ATOM 715 C CA . TYR A 1 86 ? -3.450 -4.235 -2.732 1.00 96.25 86 TYR A CA 1
ATOM 716 C C . TYR A 1 86 ? -3.319 -5.410 -1.769 1.00 96.25 86 TYR A C 1
ATOM 718 O O . TYR A 1 86 ? -3.010 -6.545 -2.149 1.00 96.25 86 TYR A O 1
ATOM 726 N N . GLY A 1 87 ? -3.517 -5.121 -0.492 1.00 96.62 87 GLY A N 1
ATOM 727 C CA . GLY A 1 87 ? -3.412 -6.102 0.572 1.00 96.62 87 GLY A CA 1
ATOM 728 C C . GLY A 1 87 ? -4.085 -5.631 1.846 1.00 96.62 87 GLY A C 1
ATOM 729 O O . GLY A 1 87 ? -4.669 -4.552 1.907 1.00 96.62 87 GLY A O 1
ATOM 730 N N . TYR A 1 88 ? -3.969 -6.451 2.878 1.00 95.88 88 TYR A N 1
ATOM 731 C CA . TYR A 1 88 ? -4.569 -6.229 4.184 1.00 95.88 88 TYR A CA 1
ATOM 732 C C . TYR A 1 88 ? -3.484 -6.022 5.236 1.00 95.88 88 TYR A C 1
ATOM 734 O O . TYR A 1 88 ? -2.468 -6.723 5.244 1.00 95.88 88 TYR A O 1
ATOM 742 N N . LEU A 1 89 ? -3.701 -5.077 6.147 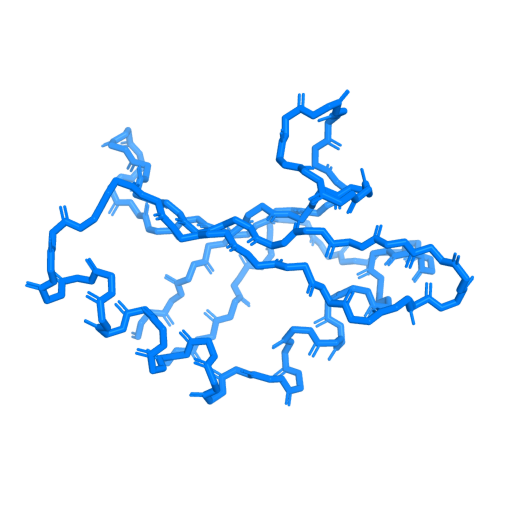1.00 94.94 89 LEU A N 1
ATOM 743 C CA . LEU A 1 89 ? -2.829 -4.877 7.297 1.00 94.94 89 LEU A CA 1
ATOM 744 C C . LEU A 1 89 ? -3.228 -5.856 8.402 1.00 94.94 89 LEU A C 1
ATOM 746 O O . LEU A 1 89 ? -4.324 -5.784 8.952 1.00 94.94 89 LEU A O 1
ATOM 750 N N . ILE A 1 90 ? -2.317 -6.767 8.737 1.00 93.38 90 ILE A N 1
ATOM 751 C CA . ILE A 1 90 ? -2.435 -7.651 9.899 1.00 93.38 90 ILE A CA 1
ATOM 752 C C . ILE A 1 90 ? -1.730 -6.954 11.056 1.00 93.38 90 ILE A C 1
ATOM 754 O O . ILE A 1 90 ? -0.504 -6.818 11.012 1.00 93.38 90 ILE A O 1
ATOM 758 N N . ILE A 1 91 ? -2.490 -6.485 12.047 1.00 85.38 91 ILE A N 1
ATOM 759 C CA . ILE A 1 91 ? -1.994 -5.664 13.166 1.00 85.38 91 ILE A CA 1
ATOM 760 C C . ILE A 1 91 ? -1.238 -6.522 14.177 1.00 85.38 91 ILE A C 1
ATOM 762 O O . ILE A 1 91 ? -1.803 -7.534 14.638 1.00 85.38 91 ILE A O 1
#

Nearest PDB structures (foldseek):
  1rfv-assembly1_A  TM=5.654E-01  e=3.731E+00  Ovis aries
  1ylx-assembly1_B  TM=3.256E-01  e=6.884E+00  Geobacillus stearothermophilus
  3kg7-assembly1_C  TM=3.427E-01  e=8.601E+00  Lyngbya majuscula

Radius of gyration: 12.36 Å; Cα contacts (8 Å, |Δi|>4): 156; chains: 1; bounding box: 30×24×30 Å

Secondary structure (DSSP, 8-state):
-EEEESS---SHHHHHHHHHHHTTHHHHHHHHHHHHHTT-SEEEEEPSPBTTB-EEEEEEEETTTTEEEEEEEESSSSSSS--SEEEEEE-

Sequence (91 aa):
MKIKWEKTPQIEEEIVVAKYIEGKISILKKLFDLYVQENLFTISFTSPPLNGDFYTYEVKYHQHDKNYLINVWKGVRTGDTLPVLYGYLII

Mean predicted aligned error: 2.89 Å

pLDDT: mean 94.15, std 3.82, range [73.5, 97.62]

Foldseek 3Di:
DAWAWPDDDDDPVSVQVNVVVRVVVVVVVVVVVVCVVVVHQKDKDWDDDGVNWIKIWIWHQDPVVRFIKIFIDTHGDPPPDHGPTMTTDDD

=== Feature glossary ===
Reading guide. The protein is described through the following features:

Foldseek 3Di. A 3Di character summarizes, for each residue, the relative orientation of the Cα frame of its nearest spatial neighbor. Because it encodes fold topology rather than chemistry, 3Di alignments detect remote structural similarity that sequence alignment misses.

Contact-map, Ramachandran, and PAE plots. Plot images: a contact map (which residues are close in 3D, as an N×N binary image), a Ramachandran scatter (backbone torsion angles, revealing secondary-structure composition at a glance), and — for AlphaFold structures — a PAE heatmap (pairwise prediction confidence).

Radius of gyration, Cα contacts, bounding box. Radius of gyration (Rg) is the root-mean-square distance of Cα atoms from their centroid — a single number for overall size and compactness. A globular domain of N residues has Rg ≈ 2.2·N^0.38 Å; an extended or disordered chain has a much larger Rg. The Cα contact count is the number of residue pairs whose Cα atoms are within 8 Å and are more than four positions apart in sequence — a standard proxy for tertiary packing density. The bounding box is the smallest axis-aligned box enclosing all Cα atoms.

Secondary structure (8-state, DSSP). Eight-state secondary structure (DSSP): H is the canonical α-helix, G the tighter 3₁₀-helix, I the wider π-helix; E/B are β-structure, T and S are turns and bends, and '-' is everything else. DSSP derives these from the pattern of main-chain N–H···O=C hydrogen bonds, not from the sequence.

B-factor. B-factor (Debye–Waller factor) reflects atomic displacement in the crystal lattice. It is an experimental observable (units Å²), not a prediction; low values mean the atom is pinned down, high values mean it moves or is heterogeneous across the crystal.

pLDDT. pLDDT is the predicted lDDT-Cα score: AlphaFold's confidence that the local environment of each residue (all inter-atomic distances within 15 Å) is correctly placed. It is a per-residue number between 0 and 100, with higher meaning more reliable.

Nearest PDB structures. Nearest PDB neighbors are the top structural matches found by Foldseek when searching this structure against the entire Protein Data Bank. Each hit reports a TM-score (0 to 1; >0.5 almost always implies the same fold) and an E-value. These are *structural* homologs — they may share no detectable sequence similarity.

Solvent-accessible surface area. Accessible surface area quantifies burial. 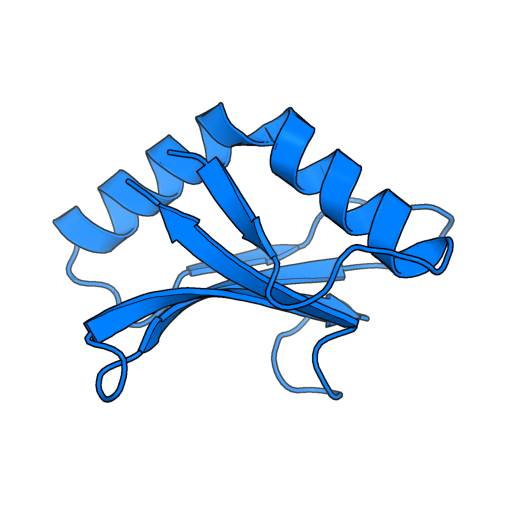A residue with SASA near zero is packed into the hydrophobic core; one with SASA >100 Å² sits on the surface. Computed here via the Shrake–Rupley numerical algorithm with a 1.4 Å probe.

Rendered structure images. Structure images are PyMOL renders from six orthogonal camera directions. Cartoon representation draws helices as coils and strands as arrows; sticks shows the backbone as bonds; surface shows the solvent-excluded envelope. Rainbow coloring maps sequence position to hue (blue→red, N→C); chain coloring assigns a distinct color per polypeptide.

Backbone torsions (φ/ψ). φ (phi) and ψ (psi) are the two rotatable backbone dihedrals per residue: φ is the C(i-1)–N–Cα–C torsion, ψ is the N–Cα–C–N(i+1) torsion, both in degrees on (−180°, 180°]. α-helical residues cluster near (−60°, −45°); β-strand residues near (−120°, +130°). A Ramachandran plot is simply a scatter of (φ, ψ) for every residue.

Predicted aligned error. Predicted Aligned Error (PAE) is an AlphaFold confidence matrix: entry (i, j) is the expected error in the position of residue j, in ångströms, when the prediction is superimposed on the true structure at residue i. Low PAE within a block of residues means that block is internally rigid and well-predicted; high PAE between two blocks means their relative placement is uncertain even if each block individually is confident.

mmCIF coordinates. Structure coordinates are given as an mmCIF _atom_site loop: one row per atom with element, residue name, chain id, sequence number, and x/y/z position in Å. Only the four main-chain atoms per residue are included here; side chains are omitted to keep the record compact.

InterPro / GO / CATH / organism. Database cross-references. InterPro integrates a dozen domain/family signature databases into unified entries with residue-range hits. GO terms attach function/process/location labels with evidence codes. CATH codes position the fold in a four-level structural taxonomy. Organism is the NCBI-taxonomy species name.

Secondary structure (3-state, P-SEA). SS3 is a coarse helix/strand/coil call (letters a/b/c) made by the P-SEA algorithm from inter-Cα distances and dihedrals. It is less detailed than DSSP but needs only Cα positions.

Sequence. Sequence gives the chain of amino acids in standard one-letter code (A=alanine, C=cysteine, …, Y=tyrosine), read N→C. It is the only feature that is directly encoded by the gene; all structural features are derived from the folded form of this sequence.